Protein AF-A0A8J3UB38-F1 (afdb_monomer_lite)

Sequence (83 aa):
MAAFKRLTVEEARTLSRDELLPRVEAEQHHWDRLISRGQIRVGEDEAYKTFLRITHVVIDPMARDERHDPDFWTKPLGELGEL

Secondary structure (DSSP, 8-state):
-PPP-PPPHHHHHHS-HHHHHHHHHHHHHHHHHHHHTT-PPTT-HHHHHHHHHHHHHHH--GGG-SS--TTGGGS-GGGSS--

Structure (mmCIF, N/CA/C/O backbone):
data_AF-A0A8J3UB38-F1
#
_entry.id   AF-A0A8J3UB38-F1
#
loop_
_atom_site.group_PDB
_atom_site.id
_atom_site.type_symbol
_atom_site.label_atom_id
_atom_site.label_alt_id
_atom_site.label_comp_id
_atom_site.label_asym_id
_atom_site.label_entity_id
_atom_site.label_seq_id
_atom_site.pdbx_PDB_ins_code
_atom_site.Cartn_x
_atom_site.Cartn_y
_atom_site.Cartn_z
_atom_site.occupancy
_atom_site.B_iso_or_equiv
_atom_site.auth_seq_id
_atom_site.auth_comp_id
_atom_site.auth_asym_id
_atom_site.auth_atom_id
_atom_site.pdbx_PDB_model_num
ATOM 1 N N . MET A 1 1 ? -11.537 -16.772 5.137 1.00 43.91 1 MET A 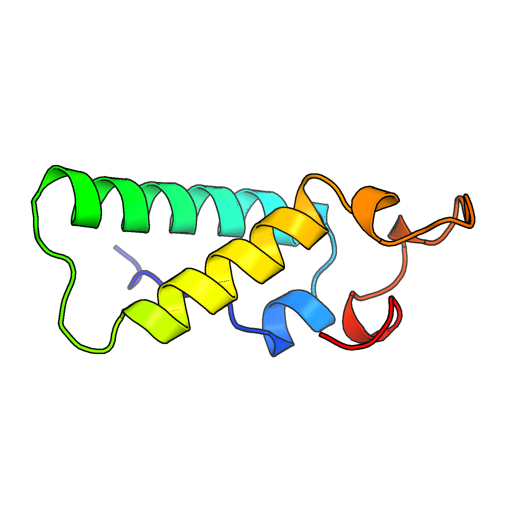N 1
ATOM 2 C CA . MET A 1 1 ? -10.961 -15.587 4.463 1.00 43.91 1 MET A CA 1
ATOM 3 C C . MET A 1 1 ? -9.569 -15.393 5.029 1.00 43.91 1 MET A C 1
ATOM 5 O O . MET A 1 1 ? -9.456 -15.342 6.248 1.00 43.91 1 MET A O 1
ATOM 9 N N . ALA A 1 2 ? -8.529 -15.395 4.193 1.00 50.81 2 ALA A N 1
ATOM 10 C CA . ALA A 1 2 ? -7.170 -15.120 4.659 1.00 50.81 2 ALA A CA 1
ATOM 11 C C . ALA A 1 2 ? -7.142 -13.748 5.351 1.00 50.81 2 ALA A C 1
ATOM 13 O O . ALA A 1 2 ? -7.820 -12.821 4.903 1.00 50.81 2 ALA A O 1
ATOM 14 N N . ALA A 1 3 ? -6.423 -13.640 6.469 1.00 64.81 3 ALA A N 1
ATOM 15 C CA . ALA A 1 3 ? -6.254 -12.364 7.146 1.00 64.81 3 ALA A CA 1
ATOM 16 C C . ALA A 1 3 ? -5.624 -11.368 6.164 1.00 64.81 3 ALA A C 1
ATOM 18 O O . ALA A 1 3 ? -4.635 -11.687 5.504 1.00 64.81 3 ALA A O 1
ATOM 19 N N . PHE A 1 4 ? -6.224 -10.184 6.039 1.00 75.00 4 PHE A N 1
ATOM 20 C CA . PHE A 1 4 ? -5.653 -9.115 5.233 1.00 75.00 4 PHE A CA 1
ATOM 21 C C . PHE A 1 4 ? -4.256 -8.775 5.776 1.00 75.00 4 PHE A C 1
ATOM 23 O O . PHE A 1 4 ? -4.112 -8.487 6.966 1.00 75.00 4 PHE A O 1
ATOM 30 N N . LYS A 1 5 ? -3.238 -8.842 4.913 1.00 82.06 5 LYS A N 1
ATOM 31 C CA . LYS A 1 5 ? -1.841 -8.569 5.259 1.00 82.06 5 LYS A CA 1
ATOM 32 C C . LYS A 1 5 ? -1.391 -7.292 4.555 1.00 82.06 5 LYS A C 1
ATOM 34 O O . LYS A 1 5 ? -1.339 -7.265 3.326 1.00 82.06 5 LYS A O 1
ATOM 39 N N . ARG A 1 6 ? -1.043 -6.280 5.353 1.00 85.44 6 ARG A N 1
ATOM 40 C CA . ARG A 1 6 ? -0.474 -5.011 4.878 1.00 85.44 6 ARG A CA 1
ATOM 41 C C . ARG A 1 6 ? 0.816 -5.250 4.099 1.00 85.44 6 ARG A C 1
ATOM 43 O O . ARG A 1 6 ? 1.609 -6.112 4.485 1.00 85.44 6 ARG A O 1
ATOM 50 N N . LEU A 1 7 ? 1.009 -4.474 3.042 1.00 86.56 7 LEU A N 1
ATOM 51 C CA . LEU A 1 7 ? 2.265 -4.330 2.328 1.00 86.56 7 LEU A CA 1
ATOM 52 C C . LEU A 1 7 ? 3.303 -3.708 3.253 1.00 86.56 7 LEU A C 1
ATOM 54 O O . LEU A 1 7 ? 3.071 -2.689 3.906 1.00 86.56 7 LEU A O 1
ATOM 58 N N . THR A 1 8 ? 4.470 -4.332 3.295 1.00 86.94 8 THR A N 1
ATOM 59 C CA . THR A 1 8 ? 5.633 -3.782 3.985 1.00 86.94 8 THR A CA 1
ATOM 60 C C . THR A 1 8 ? 6.612 -3.189 2.982 1.00 86.94 8 THR A C 1
ATOM 62 O O . THR A 1 8 ? 6.600 -3.525 1.799 1.00 86.94 8 THR A O 1
ATOM 65 N N . VAL A 1 9 ? 7.505 -2.330 3.472 1.00 80.69 9 VAL A N 1
ATOM 66 C CA . VAL A 1 9 ? 8.616 -1.798 2.672 1.00 80.69 9 VAL A CA 1
ATOM 67 C C . VAL A 1 9 ? 9.496 -2.931 2.132 1.00 80.69 9 VAL A C 1
ATOM 69 O O . VAL A 1 9 ? 9.919 -2.871 0.988 1.00 80.69 9 VAL A O 1
ATOM 72 N N . GLU A 1 10 ? 9.717 -3.995 2.906 1.00 81.56 10 GLU A N 1
ATOM 73 C CA . GLU A 1 10 ? 10.494 -5.163 2.463 1.00 81.56 10 GLU A CA 1
ATOM 74 C C . GLU A 1 10 ? 9.796 -5.950 1.343 1.00 81.56 10 GLU A C 1
ATOM 76 O O . GLU A 1 10 ? 10.438 -6.363 0.379 1.00 81.56 10 GLU A O 1
ATOM 81 N N . GLU A 1 11 ? 8.471 -6.121 1.419 1.00 80.94 11 GLU A N 1
ATOM 82 C CA . GLU A 1 11 ? 7.696 -6.727 0.327 1.00 80.94 11 GLU A CA 1
ATOM 83 C C . GLU A 1 11 ? 7.721 -5.835 -0.918 1.00 80.94 11 GLU A C 1
ATOM 85 O O . GLU A 1 11 ? 7.912 -6.339 -2.019 1.00 80.94 11 GLU A O 1
ATOM 90 N N . ALA A 1 12 ? 7.613 -4.513 -0.749 1.00 82.81 12 ALA A N 1
ATOM 91 C CA . ALA A 1 12 ? 7.792 -3.576 -1.852 1.00 82.81 12 ALA A CA 1
ATOM 92 C C . ALA A 1 12 ? 9.176 -3.753 -2.489 1.00 82.81 12 ALA A C 1
ATOM 94 O O . ALA A 1 12 ? 9.262 -3.956 -3.688 1.00 82.81 12 ALA A O 1
ATOM 95 N N . ARG A 1 13 ? 10.250 -3.786 -1.691 1.00 77.56 13 ARG A N 1
ATOM 96 C CA . ARG A 1 13 ? 11.639 -3.907 -2.165 1.00 77.56 13 ARG A CA 1
ATOM 97 C C . ARG A 1 13 ? 11.956 -5.188 -2.926 1.00 77.56 13 ARG A C 1
ATOM 99 O O . ARG A 1 13 ? 12.922 -5.169 -3.677 1.00 77.56 13 ARG A O 1
ATOM 106 N N . THR A 1 14 ? 11.205 -6.264 -2.713 1.00 80.88 14 THR A N 1
ATOM 107 C CA . THR A 1 14 ? 11.521 -7.607 -3.230 1.00 80.88 14 THR A CA 1
ATOM 108 C C . THR A 1 14 ? 10.611 -8.061 -4.364 1.00 80.88 14 THR A C 1
ATOM 110 O O . THR A 1 14 ? 11.044 -8.860 -5.190 1.00 80.88 14 THR A O 1
ATOM 113 N N . LEU A 1 15 ? 9.372 -7.572 -4.411 1.00 81.38 15 LEU A N 1
ATOM 114 C CA . LEU A 1 15 ? 8.387 -7.972 -5.411 1.00 81.38 15 LEU A CA 1
ATOM 115 C C . LEU A 1 15 ? 8.480 -7.113 -6.673 1.00 81.38 15 LEU A C 1
ATOM 117 O O . LEU A 1 15 ? 8.812 -5.927 -6.628 1.00 81.38 15 LEU A O 1
ATOM 121 N N . SER A 1 16 ? 8.137 -7.720 -7.806 1.00 82.38 16 SER A N 1
ATOM 122 C CA . SER A 1 16 ? 7.975 -7.005 -9.070 1.00 82.38 16 SER A CA 1
ATOM 123 C C . SER A 1 16 ? 6.705 -6.148 -9.069 1.00 82.38 16 SER A C 1
ATOM 125 O O . SER A 1 16 ? 5.782 -6.347 -8.274 1.00 82.38 16 SER A O 1
ATOM 127 N N . ARG A 1 17 ? 6.616 -5.192 -10.000 1.00 78.69 17 ARG A N 1
ATOM 128 C CA . ARG A 1 17 ? 5.433 -4.329 -10.141 1.00 78.69 17 ARG A CA 1
ATOM 129 C C . ARG A 1 17 ? 4.145 -5.127 -10.361 1.00 78.69 17 ARG A C 1
ATOM 131 O O . ARG A 1 17 ? 3.134 -4.805 -9.742 1.00 78.69 17 ARG A O 1
ATOM 138 N N . ASP A 1 18 ? 4.194 -6.166 -11.191 1.00 81.25 18 ASP A N 1
ATOM 139 C CA . ASP A 1 18 ? 3.029 -7.004 -11.502 1.00 81.25 18 ASP A CA 1
ATOM 140 C C . ASP A 1 18 ? 2.547 -7.799 -10.280 1.00 81.25 18 ASP A C 1
ATOM 142 O O . ASP A 1 18 ? 1.353 -8.051 -10.130 1.00 81.25 18 ASP A O 1
ATOM 146 N N . GLU A 1 19 ? 3.453 -8.142 -9.362 1.00 84.56 19 GLU A N 1
ATOM 147 C CA . GLU A 1 19 ? 3.115 -8.779 -8.084 1.00 84.56 19 GLU A CA 1
ATOM 148 C C . GLU A 1 19 ? 2.617 -7.767 -7.041 1.00 84.56 19 GLU A C 1
ATOM 150 O O . GLU A 1 19 ? 1.797 -8.105 -6.181 1.00 84.56 19 GLU A O 1
ATOM 155 N N . LEU A 1 20 ? 3.090 -6.519 -7.109 1.00 86.00 20 LEU A N 1
ATOM 156 C CA . LEU A 1 20 ? 2.700 -5.448 -6.193 1.00 86.00 20 LEU A CA 1
ATOM 157 C C . LEU A 1 20 ? 1.343 -4.840 -6.527 1.00 86.00 20 LEU A C 1
ATOM 159 O O . LEU A 1 20 ? 0.588 -4.550 -5.601 1.00 86.00 20 LEU A O 1
ATOM 163 N N . LEU A 1 21 ? 1.005 -4.687 -7.809 1.00 85.81 21 LEU A N 1
ATOM 164 C CA . LEU A 1 21 ? -0.264 -4.107 -8.262 1.00 85.81 21 LEU A CA 1
ATOM 165 C C . LEU A 1 21 ? -1.497 -4.728 -7.572 1.00 85.81 21 LEU A C 1
ATOM 167 O O . LEU A 1 21 ? -2.228 -3.995 -6.902 1.00 85.81 21 LEU A O 1
ATOM 171 N N . PRO A 1 22 ? -1.713 -6.062 -7.621 1.00 88.19 22 PRO A N 1
ATOM 172 C CA . PRO A 1 22 ? -2.888 -6.674 -7.000 1.00 88.19 22 PRO A CA 1
ATOM 173 C C . PRO A 1 22 ? -2.879 -6.553 -5.470 1.00 88.19 22 PRO A C 1
ATOM 175 O O . PRO A 1 22 ? -3.934 -6.557 -4.831 1.00 88.19 22 PRO A O 1
ATOM 178 N N . ARG A 1 23 ? -1.699 -6.430 -4.845 1.00 89.50 23 ARG A N 1
ATOM 179 C CA . ARG A 1 23 ? -1.591 -6.210 -3.396 1.00 89.50 23 ARG A CA 1
ATOM 180 C C . ARG A 1 23 ? -1.919 -4.773 -3.011 1.00 89.50 23 ARG A C 1
ATOM 182 O O . ARG A 1 23 ? -2.588 -4.572 -1.998 1.00 89.50 23 ARG A O 1
ATOM 189 N N . VAL A 1 24 ? -1.485 -3.802 -3.814 1.00 89.62 24 VAL A N 1
ATOM 190 C CA . VAL A 1 24 ? -1.813 -2.383 -3.638 1.00 89.62 24 VAL A CA 1
ATOM 191 C C . VAL A 1 24 ? -3.318 -2.180 -3.775 1.00 89.62 24 VAL A C 1
ATOM 193 O O . VAL A 1 24 ? -3.911 -1.563 -2.898 1.00 89.62 24 VAL A O 1
ATOM 196 N N . GLU A 1 25 ? -3.957 -2.777 -4.783 1.00 90.19 25 GLU A N 1
ATOM 197 C CA . GLU A 1 25 ? -5.418 -2.726 -4.951 1.00 90.19 25 GLU A CA 1
ATOM 198 C C . GLU A 1 25 ? -6.162 -3.315 -3.741 1.00 90.19 25 GLU A C 1
ATOM 200 O O . GLU A 1 25 ? -7.104 -2.716 -3.213 1.00 90.19 25 GLU A O 1
ATOM 205 N N . ALA A 1 26 ? -5.717 -4.474 -3.243 1.00 90.62 26 ALA A N 1
ATOM 206 C CA . ALA A 1 26 ? -6.319 -5.102 -2.070 1.00 90.62 26 ALA A CA 1
ATOM 207 C C . ALA A 1 26 ? -6.190 -4.233 -0.805 1.00 90.62 26 ALA A C 1
ATOM 209 O O . ALA A 1 26 ? -7.129 -4.160 -0.004 1.00 90.62 26 ALA A O 1
ATOM 210 N N . GLU A 1 27 ? -5.044 -3.577 -0.614 1.00 92.50 27 GLU A N 1
ATOM 211 C CA . GLU A 1 27 ? -4.816 -2.674 0.513 1.00 92.50 27 GLU A CA 1
ATOM 212 C C . GLU A 1 27 ? -5.540 -1.336 0.364 1.00 92.50 27 GLU A C 1
ATOM 214 O O . GLU A 1 27 ? -6.092 -0.836 1.343 1.00 92.50 27 GLU A O 1
ATOM 219 N N . GLN A 1 28 ? -5.660 -0.812 -0.853 1.00 91.69 28 GLN A N 1
ATOM 220 C CA . GLN A 1 28 ? -6.478 0.360 -1.142 1.00 91.69 28 GLN A CA 1
ATOM 221 C C . GLN A 1 28 ? -7.937 0.113 -0.746 1.00 91.69 28 GLN A C 1
ATOM 223 O O . GLN A 1 28 ? -8.508 0.873 0.032 1.00 91.69 28 GLN A O 1
ATOM 228 N N . HIS A 1 29 ? -8.512 -1.019 -1.163 1.00 91.25 29 HIS A N 1
ATOM 229 C CA . HIS A 1 29 ? -9.862 -1.410 -0.756 1.00 91.25 29 HIS A CA 1
ATOM 230 C C . HIS A 1 29 ? -10.016 -1.596 0.758 1.00 91.25 29 HIS A C 1
ATOM 232 O O . HIS A 1 29 ? -11.106 -1.391 1.305 1.00 91.25 29 HIS A O 1
ATOM 238 N N . HIS A 1 30 ? -8.956 -2.023 1.448 1.00 90.81 30 HIS A N 1
ATOM 239 C CA . HIS A 1 30 ? -8.957 -2.113 2.903 1.00 90.81 30 HIS A CA 1
ATOM 240 C C . HIS A 1 30 ? -9.033 -0.722 3.541 1.00 90.81 30 HIS A C 1
ATOM 242 O O . HIS A 1 30 ? -9.922 -0.489 4.364 1.00 90.81 30 HIS A O 1
ATOM 248 N N . TRP A 1 31 ? -8.162 0.201 3.130 1.00 91.31 31 TRP A N 1
ATOM 249 C CA . TRP A 1 31 ? -8.148 1.571 3.638 1.00 91.31 31 TRP A CA 1
ATOM 250 C C . TRP A 1 31 ? -9.436 2.324 3.309 1.00 91.31 31 TRP A C 1
ATOM 252 O O . TRP A 1 31 ? -10.035 2.896 4.216 1.00 91.31 31 TRP A O 1
ATOM 262 N N . ASP A 1 32 ? -9.949 2.224 2.083 1.00 91.12 32 ASP A N 1
ATOM 263 C CA . ASP A 1 32 ? -11.223 2.835 1.684 1.00 91.12 32 ASP A CA 1
ATOM 264 C C . ASP A 1 32 ? -12.387 2.344 2.550 1.00 91.12 32 ASP A C 1
ATOM 266 O O . ASP A 1 32 ? -13.255 3.117 2.971 1.00 91.12 32 ASP A O 1
ATOM 270 N N . ARG A 1 33 ? -12.408 1.047 2.879 1.00 91.75 33 ARG A N 1
ATOM 271 C CA . ARG A 1 33 ? -13.420 0.474 3.774 1.00 91.75 33 ARG A CA 1
ATOM 272 C C . ARG A 1 33 ? -13.298 1.019 5.194 1.00 91.75 33 ARG A C 1
ATOM 274 O O . ARG A 1 33 ? -14.324 1.267 5.823 1.00 91.75 33 ARG A O 1
ATOM 281 N N . LEU A 1 34 ? -12.081 1.176 5.713 1.00 89.81 34 LEU A N 1
ATOM 282 C CA . LEU A 1 34 ? -11.869 1.747 7.044 1.00 89.81 34 LEU A CA 1
ATOM 283 C C . LEU A 1 34 ? -12.261 3.226 7.081 1.00 89.81 34 LEU A C 1
ATOM 285 O O . LEU A 1 34 ? -12.990 3.630 7.984 1.00 89.81 34 LEU A O 1
ATOM 289 N N . ILE A 1 35 ? -11.844 4.005 6.081 1.00 89.44 35 ILE A N 1
ATOM 290 C CA . ILE A 1 35 ? -12.147 5.435 5.950 1.00 89.44 35 ILE A CA 1
ATOM 291 C C . ILE A 1 35 ? -13.657 5.650 5.835 1.00 89.44 35 ILE A C 1
ATOM 293 O O . ILE A 1 35 ? -14.236 6.381 6.635 1.00 89.44 35 ILE A O 1
ATOM 297 N N . SER A 1 36 ? -14.317 4.961 4.899 1.00 91.38 36 SER A N 1
ATOM 298 C CA . SER A 1 36 ? -15.764 5.102 4.667 1.00 91.38 36 SER A CA 1
ATOM 299 C C . SER A 1 36 ? -16.619 4.731 5.878 1.00 91.38 36 SER A C 1
ATOM 301 O O . SER A 1 36 ? -17.735 5.225 6.022 1.00 91.38 36 SER A O 1
ATOM 303 N N . ARG A 1 37 ? -16.106 3.874 6.767 1.00 91.44 37 ARG A N 1
ATOM 304 C CA . ARG A 1 37 ? -16.789 3.461 7.999 1.00 91.44 37 ARG A CA 1
ATOM 305 C C . ARG A 1 37 ? -16.336 4.232 9.240 1.00 91.44 37 ARG A C 1
ATOM 307 O O . ARG A 1 37 ? -16.827 3.932 10.325 1.00 91.44 37 ARG A O 1
ATOM 314 N N . GLY A 1 38 ? -15.394 5.170 9.113 1.00 88.50 38 GLY A N 1
ATOM 315 C CA . GLY A 1 38 ? -14.800 5.869 10.257 1.00 88.50 38 GLY A CA 1
ATOM 316 C C . GLY A 1 38 ? -14.089 4.929 11.239 1.00 88.50 38 GLY A C 1
ATOM 317 O O . GLY A 1 38 ? -14.086 5.176 12.439 1.00 88.50 38 GLY A O 1
ATOM 318 N N . GLN A 1 39 ? -13.536 3.817 10.747 1.00 90.06 39 GLN A N 1
ATOM 319 C CA . GLN A 1 39 ? -12.905 2.758 11.547 1.00 90.06 39 GLN A CA 1
ATOM 320 C C . GLN A 1 39 ? -11.375 2.855 11.592 1.00 90.06 39 GLN A C 1
ATOM 322 O O . GLN A 1 39 ? -10.733 1.922 12.080 1.00 90.06 39 GLN A O 1
ATOM 327 N N . ILE A 1 40 ? -10.797 3.954 11.099 1.00 85.69 40 ILE A N 1
ATOM 328 C CA . ILE A 1 40 ? -9.367 4.232 11.266 1.00 85.69 40 ILE A CA 1
ATOM 329 C C . ILE A 1 40 ? -9.050 4.302 12.756 1.00 85.69 40 ILE A C 1
ATOM 331 O O . ILE A 1 40 ? -9.708 5.014 13.520 1.00 85.69 40 ILE A O 1
ATOM 335 N N . ARG A 1 41 ? -8.034 3.547 13.171 1.00 86.25 41 ARG A N 1
ATOM 336 C CA . ARG A 1 41 ? -7.587 3.512 14.564 1.00 86.25 41 ARG A CA 1
ATOM 337 C C . ARG A 1 41 ? -6.427 4.472 14.789 1.00 86.25 41 ARG A C 1
ATOM 339 O O . ARG A 1 41 ? -5.602 4.701 13.909 1.00 86.25 41 ARG A O 1
ATOM 346 N N . VAL A 1 42 ? -6.326 4.977 16.016 1.00 81.00 42 VAL A N 1
ATOM 347 C CA . VAL A 1 42 ? -5.159 5.748 16.463 1.00 81.00 42 VAL A CA 1
ATOM 348 C C . VAL A 1 42 ? -3.904 4.882 16.318 1.00 81.00 42 VAL A C 1
ATOM 350 O O . VAL A 1 42 ? -3.879 3.747 16.797 1.00 81.00 42 VAL A O 1
ATOM 353 N N . GLY A 1 43 ? -2.878 5.416 15.651 1.00 81.94 43 GLY A N 1
ATOM 354 C CA . GLY A 1 43 ? -1.635 4.697 15.349 1.00 81.94 43 GLY A CA 1
ATOM 355 C C . GLY A 1 43 ? -1.604 4.026 13.972 1.00 81.94 43 GLY A C 1
ATOM 356 O O . GLY A 1 43 ? -0.592 3.428 13.614 1.00 81.94 43 GLY A O 1
ATOM 357 N N . GLU A 1 44 ? -2.670 4.136 13.175 1.00 86.44 44 GLU A N 1
ATOM 358 C CA . GLU A 1 44 ? -2.676 3.667 11.782 1.00 86.44 44 GLU A CA 1
ATOM 359 C C . GLU A 1 44 ? -2.091 4.675 10.790 1.00 86.44 44 GLU A C 1
ATOM 361 O O . GLU A 1 44 ? -1.819 4.305 9.649 1.00 86.44 44 GLU A O 1
ATOM 366 N N . ASP A 1 45 ? -1.817 5.904 11.231 1.00 85.81 45 ASP A N 1
ATOM 367 C CA . ASP A 1 45 ? -1.281 6.979 10.395 1.00 85.81 45 ASP A CA 1
ATOM 368 C C . ASP A 1 45 ? 0.035 6.590 9.709 1.00 85.81 45 ASP A C 1
ATOM 370 O O . ASP A 1 45 ? 0.198 6.792 8.508 1.00 85.81 45 ASP A O 1
ATOM 374 N N . GLU A 1 46 ? 0.967 5.976 10.442 1.00 85.88 46 GLU A N 1
ATOM 375 C CA . GLU A 1 46 ? 2.262 5.557 9.887 1.00 85.88 46 GLU A CA 1
ATOM 376 C C . GLU A 1 46 ? 2.131 4.384 8.907 1.00 85.88 46 GLU A C 1
ATOM 378 O O . GLU A 1 46 ? 2.824 4.332 7.887 1.00 85.88 46 GLU A O 1
ATOM 383 N N . ALA A 1 47 ? 1.192 3.469 9.161 1.00 87.38 47 ALA A N 1
ATOM 384 C CA . ALA A 1 47 ? 0.897 2.382 8.234 1.00 87.38 47 ALA A CA 1
ATOM 385 C C . ALA A 1 47 ? 0.272 2.915 6.936 1.00 87.38 47 ALA A C 1
ATOM 387 O O . ALA A 1 47 ? 0.686 2.519 5.848 1.00 87.38 47 ALA A O 1
ATOM 388 N N . TYR A 1 48 ? -0.664 3.860 7.042 1.00 88.31 48 TYR A N 1
ATOM 389 C CA . TYR A 1 48 ? -1.300 4.477 5.884 1.00 88.31 48 TYR A CA 1
ATOM 390 C C . TYR A 1 48 ? -0.309 5.312 5.059 1.00 88.31 48 TYR A C 1
ATOM 392 O O . TYR A 1 48 ? -0.266 5.186 3.837 1.00 88.31 48 TYR A O 1
ATOM 400 N N . LYS A 1 49 ? 0.568 6.091 5.707 1.00 88.50 49 LYS A N 1
ATOM 401 C CA . LYS A 1 49 ? 1.662 6.811 5.025 1.00 88.50 49 LYS A CA 1
ATOM 402 C C . LYS A 1 49 ? 2.605 5.864 4.286 1.00 88.50 49 LYS A C 1
ATOM 404 O O . LYS A 1 49 ? 2.987 6.144 3.150 1.00 88.50 49 LYS A O 1
ATOM 409 N N . THR A 1 50 ? 2.966 4.742 4.911 1.00 87.81 50 THR A N 1
ATOM 410 C CA . THR A 1 50 ? 3.822 3.719 4.289 1.00 87.81 50 THR A CA 1
ATOM 411 C C . THR A 1 50 ? 3.153 3.139 3.046 1.00 87.81 50 THR A C 1
ATOM 413 O O . THR A 1 50 ? 3.772 3.092 1.983 1.00 87.81 50 THR A O 1
ATOM 416 N N . PHE A 1 51 ? 1.870 2.785 3.146 1.00 90.69 51 PHE A N 1
ATOM 417 C CA . PHE A 1 51 ? 1.078 2.318 2.012 1.00 90.69 51 PHE A CA 1
ATOM 418 C C . PHE A 1 51 ? 1.022 3.350 0.875 1.00 90.69 51 PHE A C 1
ATOM 420 O O . PHE A 1 51 ? 1.269 3.001 -0.280 1.00 90.69 51 PHE A O 1
ATOM 427 N N . LEU A 1 52 ? 0.768 4.626 1.182 1.00 88.38 52 LEU A N 1
ATOM 428 C CA . LEU A 1 52 ? 0.754 5.688 0.173 1.00 88.38 52 LEU A CA 1
ATOM 429 C C . LEU A 1 52 ? 2.108 5.835 -0.522 1.00 88.38 52 LEU A C 1
ATOM 431 O O . LEU A 1 52 ? 2.145 6.030 -1.736 1.00 88.38 52 LEU A O 1
ATOM 435 N N . ARG A 1 53 ? 3.219 5.711 0.213 1.00 85.19 53 ARG A N 1
ATOM 436 C CA . ARG A 1 53 ? 4.564 5.774 -0.371 1.00 85.19 53 ARG A CA 1
ATOM 437 C C . ARG A 1 53 ? 4.818 4.618 -1.333 1.00 85.19 53 ARG A C 1
ATOM 439 O O . ARG A 1 53 ? 5.300 4.857 -2.435 1.00 85.19 53 ARG A O 1
ATOM 446 N N . ILE A 1 54 ? 4.461 3.395 -0.942 1.00 85.12 54 ILE A N 1
ATOM 447 C CA . ILE A 1 54 ? 4.561 2.212 -1.810 1.00 85.12 54 ILE A CA 1
ATOM 448 C C . ILE A 1 54 ? 3.693 2.410 -3.057 1.00 85.12 54 ILE A C 1
ATOM 450 O O . ILE A 1 54 ? 4.163 2.223 -4.172 1.00 85.12 54 ILE A O 1
ATOM 454 N N . THR A 1 55 ? 2.456 2.873 -2.877 1.00 87.12 55 THR A N 1
ATOM 455 C CA . THR A 1 55 ? 1.500 3.110 -3.966 1.00 87.12 55 THR A CA 1
ATOM 456 C C . THR A 1 55 ? 2.021 4.123 -4.982 1.00 87.12 55 THR A C 1
ATOM 458 O O . THR A 1 55 ? 1.981 3.848 -6.176 1.00 87.12 55 THR A O 1
ATOM 461 N N . HIS A 1 56 ? 2.568 5.259 -4.533 1.00 82.50 56 HIS A N 1
ATOM 462 C CA . HIS A 1 56 ? 3.163 6.250 -5.439 1.00 82.50 56 HIS A CA 1
ATOM 463 C C . HIS A 1 56 ? 4.286 5.637 -6.273 1.00 82.50 56 HIS A C 1
ATOM 465 O O . HIS A 1 56 ? 4.325 5.831 -7.480 1.00 82.50 56 HIS A O 1
ATOM 471 N N . VAL A 1 57 ? 5.151 4.839 -5.651 1.00 78.62 57 VAL A N 1
ATOM 472 C CA . VAL A 1 57 ? 6.271 4.199 -6.344 1.00 78.62 57 VAL A CA 1
ATOM 473 C C . VAL A 1 57 ? 5.826 3.050 -7.265 1.00 78.62 57 VAL A C 1
ATOM 475 O O . VAL A 1 57 ? 6.545 2.695 -8.188 1.00 78.62 57 VAL A O 1
ATOM 478 N N . VAL A 1 58 ? 4.647 2.466 -7.060 1.00 79.31 58 VAL A N 1
ATOM 479 C CA . VAL A 1 58 ? 4.092 1.429 -7.949 1.00 79.31 58 VAL A CA 1
ATOM 480 C C . VAL A 1 58 ? 3.321 2.042 -9.132 1.00 79.31 58 VAL A C 1
ATOM 482 O O . VAL A 1 58 ? 3.377 1.513 -10.249 1.00 79.31 58 VAL A O 1
ATOM 485 N N . ILE A 1 59 ? 2.598 3.146 -8.896 1.00 77.69 59 ILE A N 1
ATOM 486 C CA . ILE A 1 59 ? 1.695 3.786 -9.867 1.00 77.69 59 ILE A CA 1
ATOM 487 C C . ILE A 1 59 ? 2.404 4.843 -10.719 1.00 77.69 59 ILE A C 1
ATOM 489 O O . ILE A 1 59 ? 2.237 4.819 -11.938 1.00 77.69 59 ILE A O 1
ATOM 493 N N . ASP A 1 60 ? 3.176 5.747 -10.109 1.00 69.38 60 ASP A N 1
ATOM 494 C CA . ASP A 1 60 ? 3.889 6.830 -10.804 1.00 69.38 60 ASP A CA 1
ATOM 495 C C . ASP A 1 60 ? 5.354 6.930 -10.345 1.00 69.38 60 ASP A C 1
ATOM 497 O O . ASP A 1 60 ? 5.718 7.722 -9.471 1.00 69.38 60 ASP A O 1
ATOM 501 N N . PRO A 1 61 ? 6.222 6.108 -10.936 1.00 56.34 61 PRO A N 1
ATOM 502 C CA . PRO A 1 61 ? 7.582 5.942 -10.435 1.00 56.34 61 PRO A CA 1
ATOM 503 C C . PRO A 1 61 ? 8.557 6.896 -11.146 1.00 56.34 61 PRO A C 1
ATOM 505 O O . PRO A 1 61 ? 9.646 7.155 -10.639 1.00 56.34 61 PRO A O 1
ATOM 508 N N . MET A 1 62 ? 8.122 7.514 -12.254 1.00 55.38 62 MET A N 1
ATOM 509 C CA . MET A 1 62 ? 8.835 8.594 -12.949 1.00 55.38 62 MET A CA 1
ATOM 510 C C . MET A 1 62 ? 8.767 9.926 -12.194 1.00 55.38 62 MET A C 1
ATOM 512 O O . MET A 1 62 ? 9.634 10.771 -12.389 1.00 55.38 62 MET A O 1
ATOM 516 N N . ALA A 1 63 ? 7.817 10.109 -11.269 1.00 54.00 63 ALA A N 1
ATOM 517 C CA . ALA A 1 63 ? 7.792 11.276 -10.384 1.00 54.00 63 ALA A CA 1
ATOM 518 C C . ALA A 1 63 ? 9.065 11.424 -9.518 1.00 54.00 63 ALA A C 1
ATOM 520 O O . ALA A 1 63 ? 9.305 12.494 -8.956 1.00 54.00 63 ALA A O 1
ATOM 521 N N . ARG A 1 64 ? 9.884 10.365 -9.398 1.00 51.47 64 ARG A N 1
ATOM 522 C CA . ARG A 1 64 ? 11.189 10.388 -8.716 1.00 51.47 64 ARG A CA 1
ATOM 523 C C . ARG A 1 64 ? 12.401 10.275 -9.645 1.00 51.47 64 ARG A C 1
ATOM 525 O O . ARG A 1 64 ? 13.508 10.493 -9.157 1.00 51.47 64 ARG A O 1
ATOM 532 N N . ASP A 1 65 ? 12.223 9.956 -10.926 1.00 49.56 65 ASP A N 1
ATOM 533 C CA . ASP A 1 65 ? 13.335 9.634 -11.824 1.00 49.56 65 ASP A CA 1
ATOM 534 C C . ASP A 1 65 ? 13.446 10.626 -12.994 1.00 49.56 65 ASP A C 1
ATOM 536 O O . ASP A 1 65 ? 12.707 10.568 -13.975 1.00 49.56 65 ASP A O 1
ATOM 540 N N . GLU A 1 66 ? 14.411 11.545 -12.904 1.00 52.03 66 GLU A N 1
ATOM 541 C CA . GLU A 1 66 ? 14.822 12.407 -14.024 1.00 52.03 66 GLU A CA 1
ATOM 542 C C . GLU A 1 66 ? 15.544 11.620 -15.140 1.00 52.03 66 GLU A C 1
ATOM 544 O O . GLU A 1 66 ? 15.830 12.176 -16.203 1.00 52.03 66 GLU A O 1
A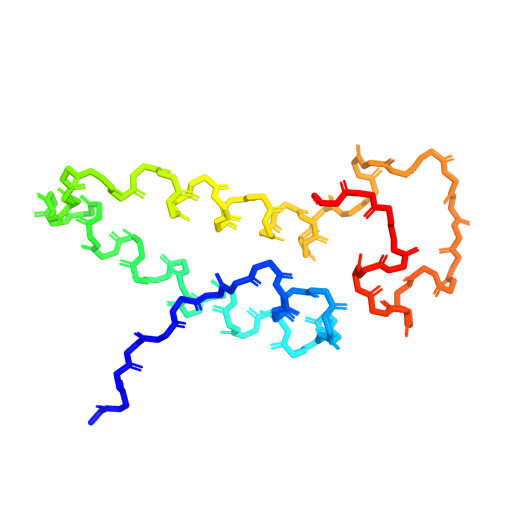TOM 549 N N . ARG A 1 67 ? 15.859 10.332 -14.941 1.00 53.97 67 ARG A N 1
ATOM 550 C CA . ARG A 1 67 ? 16.624 9.507 -15.881 1.00 53.97 67 ARG A CA 1
ATOM 551 C C . ARG A 1 67 ? 15.726 8.384 -16.386 1.00 53.97 67 ARG A C 1
ATOM 553 O O . ARG A 1 67 ? 15.485 7.406 -15.707 1.00 53.97 67 ARG A O 1
ATOM 560 N N . HIS A 1 68 ? 15.227 8.525 -17.609 1.00 53.91 68 HIS A N 1
ATOM 561 C CA . HIS A 1 68 ? 14.479 7.481 -18.315 1.00 53.91 68 HIS A CA 1
ATOM 562 C C . HIS A 1 68 ? 15.346 6.216 -18.534 1.00 53.91 68 HIS A C 1
ATOM 564 O O . HIS A 1 68 ? 15.881 6.023 -19.625 1.00 53.91 68 HIS A O 1
ATOM 570 N N . ASP A 1 69 ? 15.515 5.368 -17.516 1.00 57.66 69 ASP A N 1
ATOM 571 C CA . ASP A 1 69 ? 16.118 4.038 -17.647 1.00 57.66 69 ASP A CA 1
ATOM 572 C C . ASP A 1 69 ? 15.017 3.025 -18.040 1.00 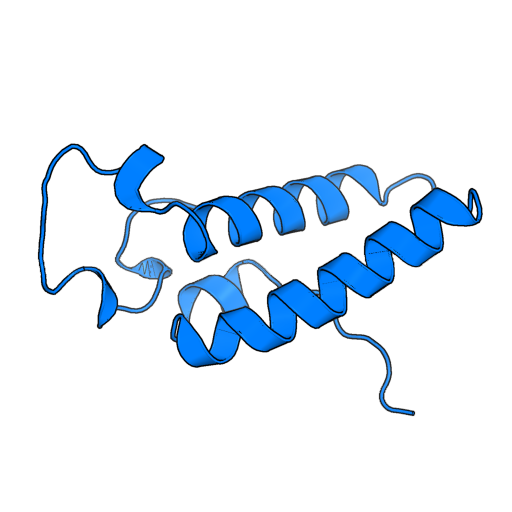57.66 69 ASP A C 1
ATOM 574 O O . ASP A 1 69 ? 14.098 2.775 -17.256 1.00 57.66 69 ASP A O 1
ATOM 578 N N . PRO A 1 70 ? 15.051 2.448 -19.258 1.00 56.69 70 PRO A N 1
ATOM 579 C CA . PRO A 1 70 ? 14.053 1.475 -19.704 1.00 56.69 70 PRO A CA 1
ATOM 580 C C . PRO A 1 70 ? 14.085 0.155 -18.916 1.00 56.69 70 PRO A C 1
ATOM 582 O O . PRO A 1 70 ? 13.054 -0.515 -18.844 1.00 56.69 70 PRO A O 1
ATOM 585 N N . ASP A 1 71 ? 15.208 -0.190 -18.274 1.00 60.12 71 ASP A N 1
ATOM 586 C CA . ASP A 1 71 ? 15.357 -1.418 -17.480 1.00 60.12 71 ASP A CA 1
ATOM 587 C C . ASP A 1 71 ? 15.074 -1.203 -15.984 1.00 60.12 71 ASP A C 1
ATOM 589 O O . ASP A 1 71 ? 15.111 -2.162 -15.205 1.00 60.12 71 ASP A O 1
ATOM 593 N N . PHE A 1 72 ? 14.724 0.028 -15.581 1.00 58.97 72 PHE A N 1
ATOM 594 C CA . PHE A 1 72 ? 14.305 0.402 -14.220 1.00 58.97 72 PHE A CA 1
ATOM 595 C C . PHE A 1 72 ? 13.263 -0.577 -13.650 1.00 58.97 72 PHE A C 1
ATOM 597 O O . PHE A 1 72 ? 13.298 -0.950 -12.484 1.00 58.97 72 PHE A O 1
ATOM 604 N N . TRP A 1 73 ? 12.375 -1.081 -14.506 1.00 51.62 73 TRP A N 1
ATOM 605 C CA . TRP A 1 73 ? 11.213 -1.894 -14.138 1.00 51.62 73 TRP A CA 1
ATOM 606 C C . TRP A 1 73 ? 11.480 -3.369 -13.867 1.00 51.62 73 TRP A C 1
ATOM 608 O O . TRP A 1 73 ? 10.611 -4.056 -13.335 1.00 51.62 73 TRP A O 1
ATOM 618 N N . THR A 1 74 ? 12.651 -3.869 -14.253 1.00 63.84 74 THR A N 1
ATOM 619 C CA . THR A 1 74 ? 13.025 -5.274 -14.025 1.00 63.84 74 THR A CA 1
ATOM 620 C C . THR A 1 74 ? 13.688 -5.494 -12.673 1.00 63.84 74 THR A C 1
ATOM 622 O O . THR A 1 74 ? 13.880 -6.638 -12.260 1.00 63.84 74 THR A O 1
ATOM 625 N N . LYS A 1 75 ? 14.032 -4.406 -11.976 1.00 62.81 75 LYS A N 1
ATOM 626 C CA . LYS A 1 75 ? 14.786 -4.459 -10.732 1.00 62.81 75 LYS A CA 1
ATOM 627 C C . LYS A 1 75 ? 13.844 -4.406 -9.523 1.00 62.81 75 LYS A C 1
ATOM 629 O O . LYS A 1 75 ? 12.854 -3.671 -9.546 1.00 62.81 75 LYS A O 1
ATOM 634 N N . PRO A 1 76 ? 14.144 -5.160 -8.454 1.00 63.66 76 PRO A N 1
ATOM 635 C CA . PRO A 1 76 ? 13.442 -5.037 -7.184 1.00 63.66 76 PRO A CA 1
ATOM 636 C C . PRO A 1 76 ? 13.513 -3.593 -6.663 1.00 63.66 76 PRO A C 1
ATOM 638 O O . PRO A 1 76 ? 14.540 -2.930 -6.803 1.00 63.66 76 PRO A O 1
ATOM 641 N N . LEU A 1 77 ? 12.455 -3.094 -6.015 1.00 62.88 77 LEU A N 1
ATOM 642 C CA . LEU A 1 77 ? 12.383 -1.696 -5.555 1.00 62.88 77 LEU A CA 1
ATOM 643 C C . LEU A 1 77 ? 13.500 -1.272 -4.594 1.00 62.88 77 LEU A C 1
ATOM 645 O O . LEU A 1 77 ? 13.770 -0.081 -4.475 1.00 62.88 77 LEU A O 1
ATOM 649 N N . GLY A 1 78 ? 14.167 -2.218 -3.926 1.00 58.22 78 GLY A N 1
ATOM 650 C CA . GLY A 1 78 ? 15.361 -1.925 -3.126 1.00 58.22 78 GLY A CA 1
ATOM 651 C C . GLY A 1 78 ? 16.541 -1.398 -3.950 1.00 58.22 78 GLY A C 1
ATOM 652 O O . GLY A 1 78 ? 17.402 -0.712 -3.409 1.00 58.22 78 GLY A O 1
ATOM 653 N N . GLU A 1 79 ? 16.564 -1.675 -5.252 1.00 58.25 79 GLU A N 1
ATOM 654 C CA . GLU A 1 79 ? 17.599 -1.230 -6.189 1.00 58.25 79 GLU A CA 1
ATOM 655 C C . GLU A 1 79 ? 17.247 0.099 -6.881 1.00 58.25 79 GLU A C 1
ATOM 657 O O . GLU A 1 79 ? 18.094 0.685 -7.552 1.00 58.25 79 GLU A O 1
ATOM 662 N N . LEU A 1 80 ? 16.020 0.604 -6.689 1.00 56.22 80 LEU A N 1
ATOM 663 C CA . LEU A 1 80 ? 15.485 1.811 -7.337 1.00 56.22 80 LEU A CA 1
ATOM 664 C C . LEU A 1 80 ? 15.655 3.092 -6.494 1.00 56.22 80 LEU A C 1
ATOM 666 O O . LEU A 1 80 ? 15.092 4.138 -6.813 1.00 56.22 80 LEU A O 1
ATOM 670 N N . GLY A 1 81 ? 16.467 3.029 -5.433 1.00 56.25 81 GLY A N 1
ATOM 671 C CA . GLY A 1 81 ? 16.789 4.146 -4.536 1.00 56.25 81 GLY A CA 1
ATOM 672 C C . GLY A 1 81 ? 16.165 4.021 -3.141 1.00 56.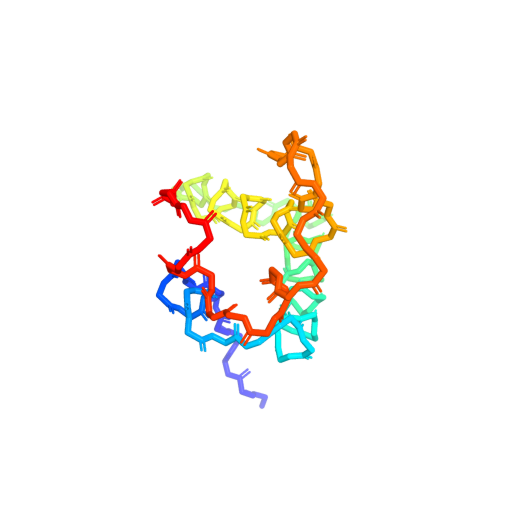25 81 GLY A C 1
ATOM 673 O O . GLY A 1 81 ? 15.384 3.113 -2.862 1.00 56.25 81 GLY A O 1
ATOM 674 N N . GLU A 1 82 ? 16.526 4.930 -2.227 1.00 49.28 82 GLU A N 1
ATOM 675 C CA . GLU A 1 82 ? 16.083 4.847 -0.828 1.00 49.28 82 GLU A CA 1
ATOM 676 C C . GLU A 1 82 ? 14.559 5.081 -0.669 1.00 49.28 82 GLU A C 1
ATOM 678 O O . GLU A 1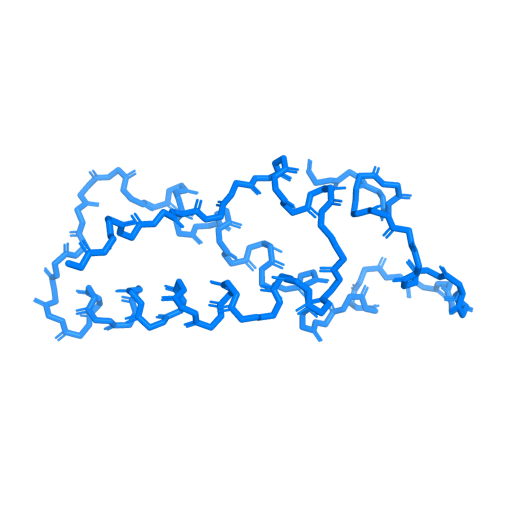 82 ? 14.005 6.183 -0.825 1.00 49.28 82 GLU A O 1
ATOM 683 N N . LEU A 1 83 ? 13.862 3.994 -0.324 1.00 51.69 83 LEU A N 1
ATOM 684 C CA . LEU A 1 83 ? 12.609 4.011 0.439 1.00 51.69 83 LEU A CA 1
ATOM 685 C C . LEU A 1 83 ? 12.919 4.352 1.895 1.00 51.69 83 LEU A C 1
ATOM 687 O O . LEU A 1 83 ? 13.644 3.549 2.514 1.00 51.69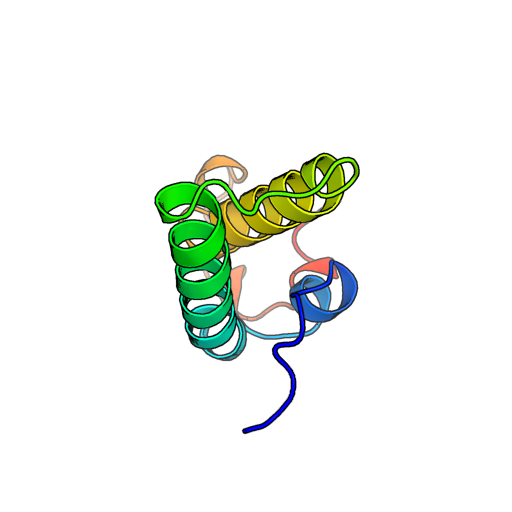 83 LEU A O 1
#

Foldseek 3Di:
DPPLDQDDPVNQQADALVVVVVNLVSVVVVVCVCVVVVNDDPPCVVSVVRSVVSVCCSPPVCVPDPDPDVCLRVHGVNVNDDD

pLDDT: mean 76.3, std 14.62, range [43.91, 92.5]

Radius of gyration: 13.91 Å; chains: 1; bounding box: 34×28×36 Å

Organism: NCBI:txid575192